Protein AF-A0A7S4IPU1-F1 (afdb_monomer_lite)

Structure 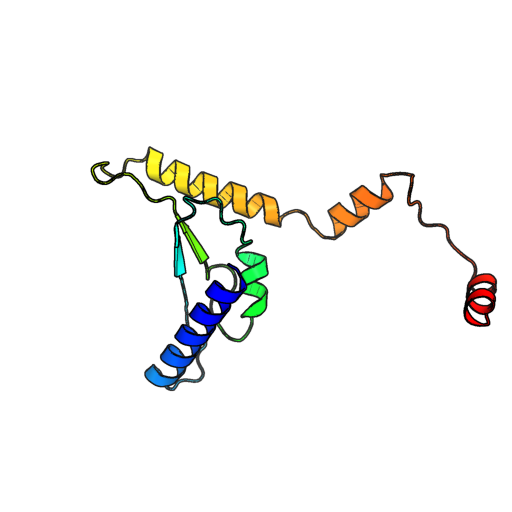(mmCIF, N/CA/C/O backbone):
data_AF-A0A7S4IPU1-F1
#
_entry.id   AF-A0A7S4IPU1-F1
#
loop_
_atom_site.group_PDB
_atom_site.id
_atom_site.type_symbol
_atom_site.label_atom_id
_atom_site.label_alt_id
_atom_site.label_comp_id
_atom_site.label_asym_id
_atom_site.label_entity_id
_atom_site.label_seq_id
_atom_site.pdbx_PDB_ins_code
_atom_site.Cartn_x
_atom_site.Cartn_y
_atom_site.Cartn_z
_atom_site.occupancy
_atom_site.B_iso_or_equiv
_atom_site.auth_seq_id
_atom_site.auth_comp_id
_atom_site.auth_asym_id
_atom_site.auth_atom_id
_atom_site.pdbx_PDB_model_num
ATOM 1 N N . VAL A 1 1 ? 13.504 3.458 1.045 1.00 78.19 1 VAL A N 1
ATOM 2 C CA . VAL A 1 1 ? 12.209 3.996 0.550 1.00 78.19 1 VAL A CA 1
ATOM 3 C C . VAL A 1 1 ? 11.032 3.265 1.173 1.00 78.19 1 VAL A C 1
ATOM 5 O O . VAL A 1 1 ? 10.200 3.925 1.770 1.00 78.19 1 VAL A O 1
ATOM 8 N N . THR A 1 2 ? 10.978 1.932 1.102 1.00 83.50 2 THR A N 1
ATOM 9 C CA . THR A 1 2 ? 9.921 1.124 1.742 1.00 83.50 2 THR A CA 1
ATOM 10 C C . THR A 1 2 ? 9.782 1.386 3.242 1.00 83.50 2 THR A C 1
ATOM 12 O O . THR A 1 2 ? 8.672 1.612 3.696 1.00 83.50 2 THR A O 1
ATOM 15 N N . GLN A 1 3 ? 10.895 1.433 3.984 1.00 88.88 3 GLN A N 1
ATOM 16 C CA . GLN A 1 3 ? 10.883 1.736 5.421 1.00 88.88 3 GLN A CA 1
ATOM 17 C C . GLN A 1 3 ? 10.306 3.127 5.712 1.00 88.88 3 GLN A C 1
ATOM 19 O O . GLN A 1 3 ? 9.365 3.241 6.477 1.00 88.88 3 GLN A O 1
ATOM 24 N N . PHE A 1 4 ? 10.769 4.157 4.999 1.00 90.75 4 PHE A N 1
ATOM 25 C CA . PHE A 1 4 ? 10.231 5.514 5.134 1.00 90.75 4 PHE A CA 1
ATOM 26 C C . PHE A 1 4 ? 8.722 5.585 4.858 1.00 90.75 4 PHE A C 1
ATOM 28 O O . PHE A 1 4 ? 7.985 6.208 5.611 1.00 90.75 4 PHE A O 1
ATOM 35 N N . LEU A 1 5 ? 8.244 4.930 3.793 1.00 90.00 5 LEU A N 1
ATOM 36 C CA . LEU A 1 5 ? 6.808 4.867 3.508 1.00 90.00 5 LEU A CA 1
ATOM 37 C C . LEU A 1 5 ? 6.047 4.109 4.603 1.00 90.00 5 LEU A C 1
ATOM 39 O O . LEU A 1 5 ? 4.923 4.486 4.910 1.00 90.00 5 LEU A O 1
ATOM 43 N N . SER A 1 6 ? 6.651 3.076 5.195 1.00 92.44 6 SER A N 1
ATOM 44 C CA . SER A 1 6 ? 6.061 2.350 6.321 1.00 92.44 6 SER A CA 1
ATOM 45 C C . SER A 1 6 ? 5.899 3.248 7.537 1.00 92.44 6 SER A C 1
ATOM 47 O O . SER A 1 6 ? 4.799 3.342 8.066 1.00 92.44 6 SER A O 1
ATOM 49 N N . ASP A 1 7 ? 6.958 3.965 7.915 1.00 95.12 7 ASP A N 1
ATOM 50 C CA . ASP A 1 7 ? 6.953 4.864 9.070 1.00 95.12 7 ASP A CA 1
ATOM 51 C C . ASP A 1 7 ? 5.894 5.970 8.906 1.00 95.12 7 ASP A C 1
ATOM 53 O O . ASP A 1 7 ? 5.184 6.311 9.851 1.00 95.12 7 ASP A O 1
ATOM 57 N N . VAL A 1 8 ? 5.733 6.496 7.683 1.00 94.50 8 VAL A N 1
ATOM 58 C CA . VAL A 1 8 ? 4.682 7.475 7.356 1.00 94.50 8 VAL A CA 1
ATOM 59 C C . VAL A 1 8 ? 3.284 6.865 7.486 1.00 94.50 8 VAL A C 1
ATOM 61 O O . VAL A 1 8 ? 2.401 7.497 8.062 1.00 94.50 8 VAL A O 1
ATOM 64 N N . VAL A 1 9 ? 3.063 5.653 6.965 1.00 94.12 9 VAL A N 1
ATOM 65 C CA . VAL A 1 9 ? 1.765 4.967 7.076 1.00 94.12 9 VAL A CA 1
ATOM 66 C C . VAL A 1 9 ? 1.428 4.678 8.535 1.00 94.12 9 VAL A C 1
ATOM 68 O O . VAL A 1 9 ? 0.313 4.974 8.955 1.00 94.12 9 VAL A O 1
ATOM 71 N N . ASP A 1 10 ? 2.371 4.1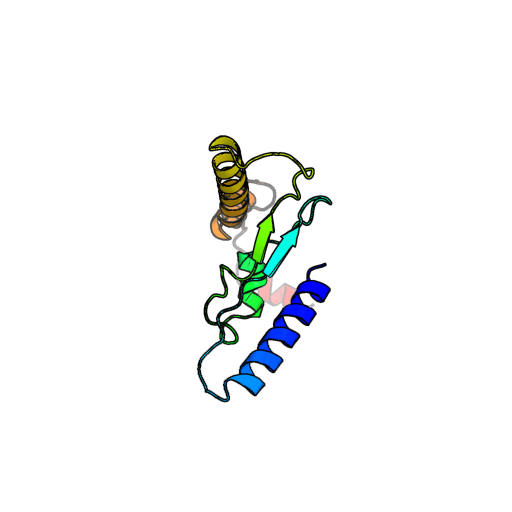50 9.316 1.00 94.50 10 ASP A N 1
ATOM 72 C CA . ASP A 1 10 ? 2.159 3.871 10.738 1.00 94.50 10 ASP A CA 1
ATOM 73 C C . ASP A 1 10 ? 1.850 5.166 11.513 1.00 94.50 10 ASP A C 1
ATOM 75 O O . ASP A 1 10 ? 0.914 5.187 12.310 1.00 94.50 10 ASP A O 1
ATOM 79 N N . GLY A 1 11 ? 2.532 6.277 11.212 1.00 94.88 11 GLY A N 1
ATOM 80 C CA . GLY A 1 11 ? 2.210 7.587 11.790 1.00 94.88 11 GLY A CA 1
ATOM 81 C C . GLY A 1 11 ? 0.775 8.046 11.496 1.00 94.88 11 GLY A C 1
ATOM 82 O O . GLY A 1 11 ? 0.059 8.457 12.409 1.00 94.88 11 GLY A O 1
ATOM 83 N N . ILE A 1 12 ? 0.324 7.911 10.243 1.00 93.94 12 ILE A N 1
ATOM 84 C CA . ILE A 1 12 ? -1.049 8.265 9.838 1.00 93.94 12 ILE A CA 1
ATOM 85 C C . ILE A 1 12 ? -2.078 7.346 10.510 1.00 93.94 12 ILE A C 1
ATOM 87 O O . ILE A 1 12 ? -3.151 7.803 10.902 1.00 93.94 12 ILE A O 1
ATOM 91 N N . ILE A 1 13 ? -1.773 6.053 10.661 1.00 93.06 13 ILE A N 1
ATOM 92 C CA . ILE A 1 13 ? -2.649 5.099 11.353 1.00 93.06 13 ILE A CA 1
ATOM 93 C C . ILE A 1 13 ? -2.855 5.526 12.810 1.00 93.06 13 ILE A C 1
ATOM 95 O O . ILE A 1 13 ? -3.990 5.528 13.287 1.00 93.06 13 ILE A O 1
ATOM 99 N N . GLU A 1 14 ? -1.789 5.898 13.516 1.00 93.31 14 GLU A N 1
ATOM 100 C CA . GLU A 1 14 ? -1.877 6.319 14.919 1.00 93.31 14 GLU A CA 1
ATOM 101 C C . GLU A 1 14 ? -2.628 7.650 15.082 1.00 93.31 14 GLU A C 1
ATOM 103 O O . GLU A 1 14 ? -3.463 7.791 15.983 1.00 93.31 14 GLU A O 1
ATOM 108 N N . GLU A 1 15 ? -2.420 8.602 14.170 1.00 92.81 15 GLU A N 1
ATOM 109 C CA . GLU A 1 15 ? -3.183 9.855 14.134 1.00 92.81 15 GLU A CA 1
ATOM 110 C C . GLU A 1 15 ? -4.678 9.595 13.882 1.00 92.81 15 GLU A C 1
ATOM 112 O O . GLU A 1 15 ? -5.544 10.156 14.564 1.00 92.81 15 GLU A O 1
ATOM 117 N N . ALA A 1 16 ? -4.999 8.690 12.953 1.00 91.50 16 ALA A N 1
ATOM 118 C CA . ALA A 1 16 ? -6.375 8.329 12.634 1.00 91.50 16 ALA A CA 1
ATOM 119 C C . ALA A 1 16 ? -7.074 7.635 13.814 1.00 91.50 16 ALA A C 1
ATOM 121 O O . ALA A 1 16 ? -8.207 7.988 14.148 1.00 91.50 16 ALA A O 1
ATOM 122 N N . LYS A 1 17 ? -6.392 6.705 14.495 1.00 89.56 17 LYS A N 1
ATOM 123 C CA . LYS A 1 17 ? -6.914 6.051 15.707 1.00 89.56 17 LYS A CA 1
ATOM 124 C C . LYS A 1 17 ? -7.207 7.059 16.813 1.00 89.56 17 LYS A C 1
ATOM 126 O O . LYS A 1 17 ? -8.270 7.003 17.426 1.00 89.56 17 LYS A O 1
ATOM 131 N N . THR A 1 18 ? -6.288 7.998 17.033 1.00 90.62 18 THR A N 1
ATOM 132 C CA . THR A 1 18 ? -6.430 9.040 18.059 1.00 90.62 18 THR A CA 1
ATOM 133 C C . THR A 1 18 ? -7.612 9.962 17.758 1.00 90.62 18 THR A C 1
ATOM 135 O O . THR A 1 18 ? -8.383 10.297 18.653 1.00 90.62 18 THR A O 1
ATOM 138 N N . THR A 1 19 ? -7.779 10.348 16.492 1.00 90.69 19 THR A N 1
ATOM 139 C CA . THR A 1 19 ? -8.817 11.298 16.068 1.00 90.69 19 THR A CA 1
ATOM 140 C C . THR A 1 19 ? -10.218 10.696 16.109 1.00 90.69 19 THR A C 1
ATOM 142 O O . THR A 1 19 ? -11.152 11.332 16.594 1.00 90.69 19 THR A O 1
ATOM 145 N N . PHE A 1 20 ? -10.381 9.480 15.583 1.00 83.44 20 PHE A N 1
ATOM 146 C CA . PHE A 1 20 ? -11.701 8.879 15.392 1.00 83.44 20 PHE A CA 1
ATOM 147 C C . PHE A 1 20 ? -12.151 7.998 16.563 1.00 83.44 20 PHE A C 1
ATOM 149 O O . PHE A 1 20 ? -13.334 7.674 16.617 1.00 83.44 20 PHE A O 1
ATOM 156 N N . ASN A 1 21 ? -11.247 7.650 17.496 1.00 79.06 21 ASN A N 1
ATOM 157 C CA . ASN A 1 21 ? -11.500 6.870 18.720 1.00 79.06 21 ASN A CA 1
ATOM 158 C C . ASN A 1 21 ? -12.549 5.755 18.527 1.00 79.06 21 ASN A C 1
ATOM 160 O O . ASN A 1 21 ? -13.504 5.616 19.292 1.00 79.06 21 ASN A O 1
ATOM 164 N N . SER A 1 22 ? -12.404 5.020 17.425 1.00 78.12 22 SER A N 1
ATOM 165 C CA . SER A 1 22 ? -13.332 3.989 16.974 1.00 78.12 22 SER A CA 1
ATOM 166 C C . SER A 1 22 ? -12.544 2.753 16.578 1.00 78.12 22 SER A C 1
ATOM 168 O O . SER A 1 22 ? -11.472 2.885 15.990 1.00 78.12 22 SER A O 1
ATOM 170 N N . ASP A 1 23 ? -13.118 1.572 16.791 1.00 83.00 23 ASP A N 1
ATOM 171 C CA . ASP A 1 23 ? -12.510 0.290 16.406 1.00 83.00 23 ASP A CA 1
ATOM 172 C C . ASP A 1 23 ? -12.508 0.039 14.882 1.00 83.00 23 ASP A C 1
ATOM 174 O O . ASP A 1 23 ? -12.103 -1.026 14.413 1.00 83.00 23 ASP A O 1
ATOM 178 N N . ALA A 1 24 ? -12.980 1.001 14.082 1.00 89.62 24 ALA A N 1
ATOM 179 C CA . ALA A 1 24 ? -12.979 0.902 12.631 1.00 89.62 24 ALA A CA 1
ATOM 180 C C . ALA A 1 24 ? -11.564 1.075 12.056 1.00 89.62 24 ALA A C 1
ATOM 182 O O . ALA A 1 24 ? -10.797 1.944 12.470 1.00 89.62 24 ALA A O 1
ATOM 183 N N . LEU A 1 25 ? -11.236 0.268 11.043 1.00 92.00 25 LEU A N 1
ATOM 184 C CA . LEU A 1 25 ? -9.962 0.375 10.337 1.00 92.00 25 LEU A CA 1
ATOM 185 C C . LEU A 1 25 ? -9.940 1.644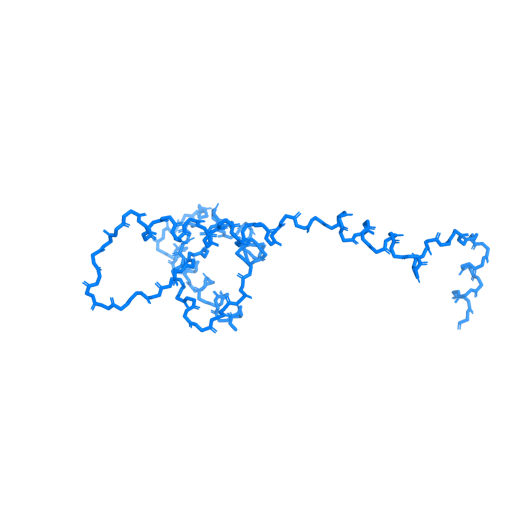 9.462 1.00 92.00 25 LEU A C 1
ATOM 187 O O . LEU A 1 25 ? -10.880 1.858 8.690 1.00 92.00 25 LEU A O 1
ATOM 191 N N . PRO A 1 26 ? -8.878 2.468 9.523 1.00 93.56 26 PRO A N 1
ATOM 192 C CA . PRO A 1 26 ? -8.778 3.683 8.724 1.00 93.56 26 PRO A CA 1
ATOM 193 C C . PRO A 1 26 ? -8.615 3.374 7.232 1.00 93.56 26 PRO A C 1
ATOM 195 O O . PRO A 1 26 ? -7.995 2.381 6.848 1.00 93.56 26 PRO A O 1
ATOM 198 N N . LEU A 1 27 ? -9.141 4.260 6.384 1.00 93.31 27 LEU A N 1
ATOM 199 C CA . LEU A 1 27 ? -8.922 4.256 4.938 1.00 93.31 27 LEU A CA 1
ATOM 200 C C . LEU A 1 27 ? -7.770 5.213 4.608 1.00 93.31 27 LEU A C 1
ATOM 202 O O . LEU A 1 27 ? -7.870 6.406 4.887 1.00 93.31 27 LEU A O 1
ATOM 206 N N . ILE A 1 28 ? -6.681 4.712 4.023 1.00 92.81 28 ILE A N 1
ATOM 207 C CA . ILE A 1 28 ? -5.448 5.490 3.822 1.00 92.81 28 ILE A CA 1
ATOM 208 C C . ILE A 1 28 ? -5.029 5.433 2.358 1.00 92.81 28 ILE A C 1
ATOM 210 O O . ILE A 1 28 ? -4.969 4.359 1.767 1.00 92.81 28 ILE A O 1
ATOM 214 N N . ARG A 1 29 ? -4.693 6.586 1.772 1.00 92.81 29 ARG A N 1
ATOM 215 C CA . ARG A 1 29 ? -4.131 6.672 0.419 1.00 92.81 29 ARG A CA 1
ATOM 216 C C . ARG A 1 29 ? -3.042 7.738 0.365 1.00 92.81 29 ARG A C 1
ATOM 218 O O . ARG A 1 29 ? -3.297 8.907 0.634 1.00 92.81 29 ARG A O 1
ATOM 225 N N . ILE A 1 30 ? -1.831 7.330 0.009 1.00 91.25 30 ILE A N 1
ATOM 226 C CA . ILE A 1 30 ? -0.634 8.167 -0.059 1.00 91.25 30 ILE A CA 1
ATOM 227 C C . ILE A 1 30 ? -0.267 8.379 -1.515 1.00 91.25 30 ILE A C 1
ATOM 229 O O . ILE A 1 30 ? -0.125 7.429 -2.281 1.00 91.25 30 ILE A O 1
ATOM 233 N N . ARG A 1 31 ? -0.060 9.638 -1.888 1.00 90.12 31 ARG A N 1
ATOM 234 C CA . ARG A 1 31 ? 0.369 10.011 -3.231 1.00 90.12 31 ARG A CA 1
ATOM 235 C C . ARG A 1 31 ? 1.893 10.083 -3.303 1.00 90.12 31 ARG A C 1
ATOM 237 O O . ARG A 1 31 ? 2.503 10.833 -2.547 1.00 90.12 31 ARG A O 1
ATOM 244 N N . VAL A 1 32 ? 2.497 9.316 -4.206 1.00 87.50 32 VAL A N 1
ATOM 245 C CA . VAL A 1 32 ? 3.952 9.178 -4.346 1.00 87.50 32 VAL A CA 1
ATOM 246 C C . VAL A 1 32 ? 4.384 9.606 -5.746 1.00 87.50 32 VAL A C 1
ATOM 248 O O . VAL A 1 32 ? 3.925 9.048 -6.741 1.00 87.50 32 VAL A O 1
ATOM 251 N N . ASP A 1 33 ? 5.302 10.569 -5.820 1.00 86.38 33 ASP A N 1
ATOM 252 C CA . ASP A 1 33 ? 5.897 11.011 -7.083 1.00 86.38 33 ASP A CA 1
ATOM 253 C C . ASP A 1 33 ? 7.014 10.044 -7.529 1.00 86.38 33 ASP A C 1
ATOM 255 O O . ASP A 1 33 ? 8.031 9.894 -6.851 1.00 86.38 33 ASP A O 1
ATOM 259 N N . VAL A 1 34 ? 6.859 9.402 -8.693 1.00 80.31 34 VAL A N 1
ATOM 260 C CA . VAL A 1 34 ? 7.773 8.349 -9.204 1.00 80.31 34 VAL A CA 1
ATOM 261 C C . VAL A 1 34 ? 8.910 8.897 -10.074 1.00 80.31 34 VAL A C 1
ATOM 263 O O . VAL A 1 34 ? 9.643 8.148 -10.716 1.00 80.31 34 VAL A O 1
ATOM 266 N N . THR A 1 35 ? 9.125 10.211 -10.089 1.00 73.94 35 THR A N 1
ATOM 267 C CA . THR A 1 35 ? 10.067 10.885 -11.002 1.00 73.94 35 THR A CA 1
ATOM 268 C C . THR A 1 35 ? 11.522 10.385 -10.893 1.00 73.94 35 THR A C 1
ATOM 270 O O . THR A 1 35 ? 12.304 10.615 -11.808 1.00 73.94 35 THR A O 1
ATOM 273 N N . GLY A 1 36 ? 11.884 9.670 -9.817 1.00 67.94 36 GLY A N 1
ATOM 274 C CA . GLY A 1 36 ? 13.202 9.059 -9.588 1.00 67.94 36 GLY A CA 1
ATOM 275 C C . GLY A 1 36 ? 13.268 7.525 -9.686 1.00 67.94 36 GLY A C 1
ATOM 276 O O . GLY A 1 36 ? 14.243 6.943 -9.220 1.00 67.94 36 GLY A O 1
ATOM 277 N N . GLY A 1 37 ? 12.251 6.850 -10.238 1.00 66.88 37 GLY A N 1
ATOM 278 C CA . GLY A 1 37 ? 12.283 5.393 -10.436 1.00 66.88 37 GLY A CA 1
ATOM 279 C C . GLY A 1 37 ? 12.072 4.573 -9.158 1.00 66.88 37 GLY A C 1
ATOM 280 O O . GLY A 1 37 ? 12.701 3.532 -8.974 1.00 66.88 37 GLY A O 1
ATOM 281 N N . VAL A 1 38 ? 11.192 5.034 -8.266 1.00 69.75 38 VAL A N 1
ATOM 282 C CA . VAL A 1 38 ? 10.782 4.275 -7.076 1.00 69.75 38 VAL A CA 1
ATOM 283 C C . VAL A 1 38 ? 10.133 2.956 -7.510 1.00 69.75 38 VAL A C 1
ATOM 285 O O . VAL A 1 38 ? 9.093 2.959 -8.157 1.00 69.75 38 VAL A O 1
ATOM 288 N N . ARG A 1 39 ? 10.739 1.822 -7.138 1.00 71.44 39 ARG A N 1
ATOM 289 C CA . ARG A 1 39 ? 10.224 0.471 -7.419 1.00 71.44 39 ARG A CA 1
ATOM 290 C C . ARG A 1 39 ? 9.672 -0.152 -6.142 1.00 71.44 39 ARG A C 1
ATOM 292 O O . ARG A 1 39 ? 10.336 -0.967 -5.508 1.00 71.44 39 ARG A O 1
ATOM 299 N N . VAL A 1 40 ? 8.488 0.282 -5.723 1.00 79.88 40 VAL A N 1
ATOM 300 C CA . VAL A 1 40 ? 7.763 -0.350 -4.612 1.00 79.88 40 VAL A CA 1
ATOM 301 C C . VAL A 1 40 ? 6.514 -0.991 -5.173 1.00 79.88 40 VAL A C 1
ATOM 303 O O . VAL A 1 40 ? 5.730 -0.331 -5.844 1.00 79.88 40 VAL A O 1
ATOM 306 N N . HIS A 1 41 ? 6.338 -2.275 -4.885 1.00 82.12 41 HIS A N 1
ATOM 307 C CA . HIS A 1 41 ? 5.158 -3.001 -5.307 1.00 82.12 41 HIS A CA 1
ATOM 308 C C . HIS A 1 41 ? 3.976 -2.654 -4.379 1.00 82.12 41 HIS A C 1
ATOM 310 O O . HIS A 1 41 ? 4.061 -2.980 -3.191 1.00 82.12 41 HIS A O 1
ATOM 316 N N . PRO A 1 42 ? 2.877 -2.039 -4.868 1.00 84.88 42 PRO A N 1
ATOM 317 C CA . PRO A 1 42 ? 1.781 -1.587 -4.008 1.00 84.88 42 PRO A CA 1
ATOM 318 C C . PRO A 1 42 ? 1.115 -2.729 -3.232 1.00 84.88 42 PRO A C 1
ATOM 320 O O . PRO A 1 42 ? 0.977 -2.620 -2.017 1.00 84.88 42 PRO A O 1
ATOM 323 N N . ALA A 1 43 ? 0.807 -3.863 -3.874 1.00 83.19 43 ALA A N 1
ATOM 324 C CA . ALA A 1 43 ? 0.218 -5.007 -3.171 1.00 83.19 43 ALA A CA 1
ATOM 325 C C . ALA A 1 43 ? 1.140 -5.613 -2.098 1.00 83.19 43 ALA A C 1
ATOM 327 O O . ALA A 1 43 ? 0.706 -5.811 -0.962 1.00 83.19 43 ALA A O 1
ATOM 328 N N . ARG A 1 44 ? 2.426 -5.854 -2.408 1.00 86.56 44 ARG A N 1
ATOM 329 C CA . ARG A 1 44 ? 3.386 -6.371 -1.410 1.00 86.56 44 ARG A CA 1
ATOM 330 C C . ARG A 1 44 ? 3.582 -5.411 -0.244 1.00 86.56 44 ARG A C 1
ATOM 332 O O . ARG A 1 44 ? 3.730 -5.857 0.887 1.00 86.56 44 ARG A O 1
ATOM 339 N N . PHE A 1 45 ? 3.584 -4.107 -0.512 1.00 90.69 45 PHE A N 1
ATOM 340 C CA . PHE A 1 45 ? 3.636 -3.097 0.538 1.00 90.69 45 PHE A CA 1
ATOM 341 C C . PHE A 1 45 ? 2.368 -3.138 1.402 1.00 90.69 45 PHE A C 1
ATOM 343 O O . PHE A 1 45 ? 2.455 -3.164 2.625 1.00 90.69 45 PHE A O 1
ATOM 350 N N . GLY A 1 46 ? 1.202 -3.249 0.768 1.00 90.12 46 GLY A N 1
ATOM 351 C CA . GLY A 1 46 ? -0.095 -3.404 1.419 1.00 90.12 46 GLY A CA 1
ATOM 352 C C . GLY A 1 46 ? -0.206 -4.600 2.360 1.00 90.12 46 GLY A C 1
ATOM 353 O O . GLY A 1 46 ? -0.869 -4.511 3.394 1.00 90.12 46 GLY A O 1
ATOM 354 N N . GLN A 1 47 ? 0.482 -5.701 2.042 1.00 90.44 47 GLN A N 1
ATOM 355 C CA . GLN A 1 47 ? 0.509 -6.916 2.861 1.00 90.44 47 GLN A CA 1
ATOM 356 C C . GLN A 1 47 ? 0.970 -6.642 4.305 1.00 90.44 47 GLN A C 1
ATOM 358 O O . GLN A 1 47 ? 0.495 -7.292 5.234 1.00 90.44 47 GLN A O 1
ATOM 363 N N . LEU A 1 48 ? 1.854 -5.657 4.504 1.00 91.81 48 LEU A N 1
ATOM 364 C CA . LEU A 1 48 ? 2.380 -5.276 5.821 1.00 91.81 48 LEU A CA 1
ATOM 365 C C . LEU A 1 48 ? 1.322 -4.621 6.727 1.00 91.81 48 LEU A C 1
ATOM 367 O O . LEU A 1 48 ? 1.491 -4.579 7.945 1.00 91.81 48 LEU A O 1
ATOM 371 N N . PHE A 1 49 ? 0.227 -4.129 6.142 1.00 93.69 49 PHE A N 1
ATOM 372 C CA . PHE A 1 49 ? -0.813 -3.354 6.824 1.00 93.69 49 PHE A CA 1
ATOM 373 C C . PHE A 1 49 ? -2.178 -4.052 6.834 1.00 93.69 49 PHE A C 1
ATOM 375 O O . PHE A 1 49 ? -3.197 -3.441 7.170 1.00 93.69 49 PHE A O 1
ATOM 382 N N . VAL A 1 50 ? -2.220 -5.342 6.491 1.00 93.19 50 VAL A N 1
ATOM 383 C CA . VAL A 1 50 ? -3.441 -6.152 6.578 1.00 93.19 50 VAL A CA 1
ATOM 384 C C . VAL A 1 50 ? -3.908 -6.211 8.033 1.00 93.19 50 VAL A C 1
ATOM 386 O O . VAL A 1 50 ? -3.131 -6.511 8.936 1.00 93.19 50 VAL A O 1
ATOM 389 N N . GLY A 1 51 ? -5.180 -5.885 8.266 1.00 91.44 51 GLY A N 1
ATOM 390 C CA . GLY A 1 51 ? -5.760 -5.810 9.611 1.00 91.44 51 GLY A CA 1
ATOM 391 C C . GLY A 1 51 ? -5.442 -4.521 10.377 1.00 91.44 51 GLY A C 1
ATOM 392 O O . GLY A 1 51 ? -5.972 -4.336 11.466 1.00 91.44 51 GLY A O 1
ATOM 393 N N . LYS A 1 52 ? -4.627 -3.615 9.816 1.00 93.12 52 LYS A N 1
ATOM 394 C CA . LYS A 1 52 ? -4.408 -2.258 10.349 1.00 93.12 52 LYS A CA 1
ATOM 395 C C . LYS A 1 52 ? -5.148 -1.178 9.558 1.00 93.12 52 LYS A C 1
ATOM 397 O O . LYS A 1 52 ? -5.456 -0.132 10.114 1.00 93.12 52 LYS A O 1
ATOM 402 N N . VAL A 1 53 ? -5.402 -1.417 8.272 1.00 93.81 53 VAL A N 1
ATOM 403 C CA . VAL A 1 53 ? -5.986 -0.456 7.322 1.00 93.81 53 VAL A CA 1
ATOM 404 C C . VAL A 1 53 ? -7.119 -1.138 6.553 1.00 93.81 53 VAL A C 1
ATOM 406 O O . VAL A 1 53 ? -7.056 -2.340 6.288 1.00 93.81 53 VAL A O 1
ATOM 409 N N . ALA A 1 54 ? -8.152 -0.383 6.180 1.00 94.62 54 ALA A N 1
ATOM 410 C CA . ALA A 1 54 ? -9.310 -0.893 5.446 1.00 94.62 54 ALA A CA 1
ATOM 411 C C . ALA A 1 54 ? -9.005 -1.234 3.972 1.00 94.62 54 ALA A C 1
ATOM 413 O O . ALA A 1 54 ? -9.617 -2.138 3.409 1.00 94.62 54 ALA A O 1
ATOM 414 N N . ASN A 1 55 ? -8.051 -0.542 3.338 1.00 93.75 55 ASN A N 1
ATOM 415 C CA . ASN A 1 55 ? -7.707 -0.684 1.918 1.00 93.75 55 ASN A CA 1
ATOM 416 C C . ASN A 1 55 ? -6.235 -1.089 1.687 1.00 93.75 55 ASN A C 1
ATOM 418 O O . ASN A 1 55 ? -5.483 -0.338 1.065 1.00 93.75 55 ASN A O 1
ATOM 422 N N . PRO A 1 56 ? -5.793 -2.287 2.114 1.00 91.69 56 PRO A N 1
ATOM 423 C CA . PRO A 1 56 ? -4.383 -2.677 2.041 1.00 91.69 56 PRO A CA 1
ATOM 424 C C . PRO A 1 56 ? -3.802 -2.627 0.617 1.00 91.69 56 PRO A C 1
ATOM 426 O O . PRO A 1 56 ? -2.661 -2.222 0.439 1.00 91.69 56 PRO A O 1
ATOM 429 N N . LYS A 1 57 ? -4.581 -2.969 -0.418 1.00 87.88 57 LYS A N 1
ATOM 430 C CA . LYS A 1 57 ? -4.104 -2.993 -1.816 1.00 87.88 57 LYS A CA 1
ATOM 431 C C . LYS A 1 57 ? -3.950 -1.610 -2.460 1.00 87.88 57 LYS A C 1
ATOM 433 O O . LYS A 1 57 ? -3.241 -1.490 -3.451 1.00 87.88 57 LYS A O 1
ATOM 438 N N . GLU A 1 58 ? -4.591 -0.582 -1.909 1.00 88.88 58 GLU A N 1
ATOM 439 C CA . GLU A 1 58 ? -4.698 0.747 -2.531 1.00 88.88 58 GLU A CA 1
ATOM 440 C C . GLU A 1 58 ? -4.061 1.861 -1.685 1.00 88.88 58 GLU A C 1
ATOM 442 O O . GLU A 1 58 ? -4.392 3.038 -1.839 1.00 88.88 58 GLU A O 1
ATOM 447 N N . ILE A 1 59 ? -3.142 1.505 -0.781 1.00 92.50 59 ILE A N 1
ATOM 448 C CA . ILE A 1 59 ? -2.470 2.480 0.092 1.00 92.50 59 ILE A CA 1
ATOM 449 C C . ILE A 1 59 ? -1.612 3.455 -0.720 1.00 92.50 59 ILE A C 1
ATOM 451 O O . ILE A 1 59 ? -1.516 4.624 -0.360 1.00 92.50 59 ILE A O 1
ATOM 455 N N . LEU A 1 60 ? -0.982 3.010 -1.810 1.00 90.06 60 LEU A N 1
ATOM 456 C CA . LEU A 1 60 ? -0.062 3.832 -2.599 1.00 90.06 60 LEU A CA 1
ATOM 457 C C . LEU A 1 60 ? -0.685 4.229 -3.940 1.00 90.06 60 LEU A C 1
ATOM 459 O O . LEU A 1 60 ? -1.092 3.377 -4.724 1.00 90.06 60 LEU A O 1
ATOM 463 N N . LEU A 1 61 ? -0.699 5.532 -4.219 1.00 88.19 61 LEU A N 1
ATOM 464 C CA . LEU A 1 61 ? -1.023 6.118 -5.514 1.00 88.19 61 LEU A CA 1
ATOM 465 C C . LEU A 1 61 ? 0.245 6.698 -6.129 1.00 88.19 61 LEU A C 1
ATOM 467 O O . LEU A 1 61 ? 0.727 7.755 -5.721 1.00 88.19 61 LEU A O 1
ATOM 471 N N . PHE A 1 62 ? 0.767 6.010 -7.130 1.00 85.38 62 PHE A N 1
ATOM 472 C CA . PHE A 1 62 ? 1.928 6.456 -7.880 1.00 85.38 62 PHE A CA 1
ATOM 473 C C . PHE A 1 62 ? 1.515 7.462 -8.954 1.00 85.38 62 PHE A C 1
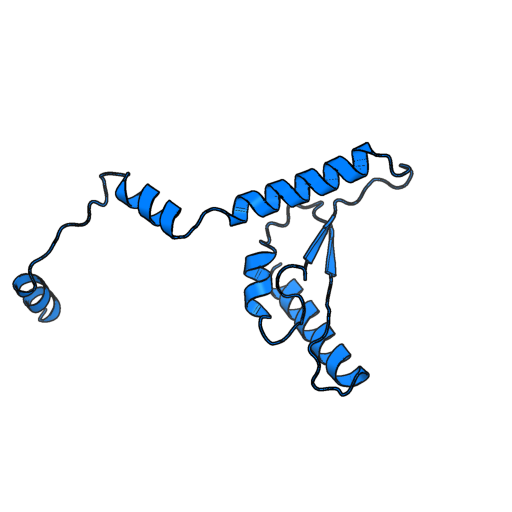ATOM 475 O O . PHE A 1 62 ? 0.601 7.204 -9.727 1.00 85.38 62 PHE A O 1
ATOM 482 N N . GLN A 1 63 ? 2.189 8.608 -9.007 1.00 83.06 63 GLN A N 1
ATOM 483 C CA . GLN A 1 63 ? 2.004 9.608 -10.059 1.00 83.06 63 GLN A CA 1
ATOM 484 C C . GLN A 1 63 ? 3.360 10.110 -10.557 1.00 83.06 63 GLN A C 1
ATOM 486 O O . GLN A 1 63 ? 4.355 10.100 -9.831 1.00 83.06 63 GLN A O 1
ATOM 491 N N . LYS A 1 64 ? 3.420 10.596 -11.795 1.00 80.25 64 LYS A N 1
ATOM 492 C CA . LYS A 1 64 ? 4.595 11.304 -12.307 1.00 80.25 64 LYS A CA 1
ATOM 493 C C . LYS A 1 64 ? 4.318 12.799 -12.259 1.00 80.25 64 LYS A C 1
ATOM 495 O O . LYS A 1 64 ? 3.312 13.273 -12.782 1.00 80.25 64 LYS A O 1
ATOM 500 N N . LYS A 1 65 ? 5.214 13.562 -11.633 1.00 73.06 65 LYS A N 1
ATOM 501 C CA . LYS A 1 65 ? 5.049 15.014 -11.548 1.00 73.06 65 LYS A CA 1
ATOM 502 C C . LYS A 1 65 ? 5.181 15.626 -12.946 1.00 73.06 65 LYS A C 1
ATOM 504 O O . LYS A 1 65 ? 6.242 15.537 -13.564 1.00 73.06 65 LYS A O 1
ATOM 509 N N . ARG A 1 66 ? 4.102 16.235 -13.441 1.00 69.44 66 ARG A N 1
ATOM 510 C CA . ARG A 1 66 ? 4.081 16.954 -14.723 1.00 69.44 66 ARG A CA 1
ATOM 511 C C . ARG A 1 66 ? 4.726 18.344 -14.579 1.00 69.44 66 ARG A C 1
ATOM 513 O O . ARG A 1 66 ? 4.608 18.954 -13.511 1.00 69.44 66 ARG A O 1
ATOM 520 N N . PRO A 1 67 ? 5.388 18.871 -15.626 1.00 66.69 67 PRO A N 1
ATOM 521 C CA . PRO A 1 67 ? 5.847 20.256 -15.635 1.00 66.69 67 PRO A CA 1
ATOM 522 C C . PRO A 1 67 ? 4.645 21.206 -15.531 1.00 66.69 67 PRO A C 1
ATOM 524 O O . PRO A 1 67 ? 3.617 21.028 -16.187 1.00 66.69 67 PRO A O 1
ATOM 527 N N . THR A 1 68 ? 4.757 22.204 -14.657 1.00 58.69 68 THR A N 1
ATOM 528 C CA . THR A 1 68 ? 3.685 23.155 -14.344 1.00 58.69 68 THR A CA 1
ATOM 529 C C . THR A 1 68 ? 3.311 23.972 -15.583 1.00 58.69 68 THR A C 1
ATOM 531 O O . THR A 1 68 ? 4.144 24.720 -16.087 1.00 58.69 68 THR A O 1
ATOM 534 N N . GLY A 1 69 ? 2.072 23.833 -16.067 1.00 63.09 69 GLY A N 1
ATOM 535 C CA . GLY A 1 69 ? 1.553 24.553 -17.242 1.00 63.09 69 GLY A CA 1
ATOM 536 C C . GLY A 1 69 ? 0.775 23.682 -18.233 1.00 63.09 69 GLY A C 1
ATOM 537 O O . GLY A 1 69 ? 0.020 24.219 -19.039 1.00 63.09 69 GLY A O 1
ATOM 538 N N . SER A 1 70 ? 0.898 22.352 -18.151 1.00 60.31 70 SER A N 1
ATOM 539 C CA . SER A 1 70 ? 0.098 21.441 -18.978 1.00 60.31 70 SER A CA 1
ATOM 540 C C . SER A 1 70 ? -1.318 21.284 -18.412 1.00 60.31 70 SER A C 1
ATOM 542 O O . SER A 1 70 ? -1.497 20.946 -17.238 1.00 60.31 70 SER A O 1
ATOM 544 N N . ARG A 1 71 ? -2.336 21.553 -19.234 1.00 67.31 71 ARG A N 1
ATOM 545 C CA . ARG A 1 71 ? -3.744 21.271 -18.922 1.00 67.31 71 ARG A CA 1
ATOM 546 C C . ARG A 1 71 ? -3.961 19.764 -19.065 1.00 67.31 71 ARG A C 1
ATOM 548 O O . ARG A 1 71 ? -3.514 19.220 -20.064 1.00 67.31 71 ARG A O 1
ATOM 555 N N . ARG A 1 72 ? -4.644 19.117 -18.107 1.00 65.38 72 ARG A N 1
ATOM 556 C CA . ARG A 1 72 ? -4.976 17.682 -18.202 1.00 65.38 72 ARG A CA 1
ATOM 557 C C . ARG A 1 72 ? -5.683 17.408 -19.528 1.00 65.38 72 ARG A C 1
ATOM 559 O O . ARG A 1 72 ? -6.704 18.036 -19.815 1.00 65.38 72 ARG A O 1
ATOM 566 N N . THR A 1 73 ? -5.109 16.518 -20.320 1.00 72.75 73 THR A N 1
ATOM 567 C CA . THR A 1 73 ? -5.684 16.015 -21.570 1.00 72.75 73 THR A CA 1
ATOM 568 C C . THR A 1 73 ? -6.175 14.582 -21.373 1.00 72.75 73 THR A C 1
ATOM 570 O O . THR A 1 73 ? -5.735 13.914 -20.451 1.00 72.75 73 THR A O 1
ATOM 573 N N . ALA A 1 74 ? -7.067 14.073 -22.227 1.00 70.00 74 ALA A N 1
ATOM 574 C CA . ALA A 1 74 ? -7.489 12.667 -22.142 1.00 70.00 74 ALA A CA 1
ATOM 575 C C . ALA A 1 74 ? -6.294 11.689 -22.241 1.00 70.00 74 ALA A C 1
ATOM 577 O O . ALA A 1 74 ? -6.268 10.672 -21.561 1.00 70.00 74 ALA A O 1
ATOM 578 N N . ALA A 1 75 ? -5.253 12.065 -22.994 1.00 66.38 75 ALA A N 1
ATOM 579 C CA . ALA A 1 75 ? -4.006 11.308 -23.096 1.00 66.38 75 ALA A CA 1
ATOM 580 C C . ALA A 1 75 ? -3.237 11.214 -21.762 1.00 66.38 75 ALA A C 1
ATOM 582 O O . ALA A 1 75 ? -2.531 10.242 -21.516 1.00 66.38 75 ALA A O 1
ATOM 583 N N . ASP A 1 76 ? -3.380 12.211 -20.885 1.00 66.06 76 ASP A N 1
ATOM 584 C CA . ASP A 1 76 ? -2.747 12.211 -19.565 1.00 66.06 76 ASP A CA 1
ATOM 585 C C . ASP A 1 76 ? -3.378 11.182 -18.613 1.00 66.06 76 ASP A C 1
ATOM 587 O O . ASP A 1 76 ? -2.674 10.628 -17.766 1.00 66.06 76 ASP A O 1
ATOM 591 N N . ASP A 1 77 ? -4.686 10.950 -18.738 1.00 67.38 77 ASP A N 1
ATOM 592 C CA . ASP A 1 77 ? -5.410 9.954 -17.946 1.00 67.38 77 ASP A CA 1
ATOM 593 C C . ASP A 1 77 ? -5.103 8.535 -18.468 1.00 67.38 77 ASP A C 1
ATOM 595 O O . ASP A 1 77 ? -4.850 7.632 -17.672 1.00 67.38 77 ASP A O 1
ATOM 599 N N . GLU A 1 78 ? -4.995 8.365 -19.793 1.00 67.25 78 GLU A N 1
ATOM 600 C CA . GLU A 1 78 ? -4.575 7.106 -20.432 1.00 67.25 78 GLU A CA 1
ATOM 601 C C . GLU A 1 78 ? -3.144 6.691 -20.036 1.00 67.25 78 GLU A C 1
ATOM 603 O O . GLU A 1 78 ? -2.883 5.512 -19.799 1.00 67.25 78 GLU A O 1
ATOM 608 N N . GLU A 1 79 ? -2.203 7.637 -19.926 1.00 67.06 79 GLU A N 1
ATOM 609 C CA . GLU A 1 79 ? -0.841 7.346 -19.450 1.00 67.06 79 GLU A CA 1
ATOM 610 C C . GLU A 1 79 ? -0.814 6.907 -17.976 1.00 67.06 79 GLU A C 1
ATOM 612 O O . GLU A 1 79 ? -0.047 6.014 -17.610 1.00 67.06 79 GLU A O 1
ATOM 617 N N . GLU A 1 80 ? -1.629 7.522 -17.110 1.00 67.88 80 GLU A N 1
ATOM 618 C CA . GLU A 1 80 ? -1.732 7.118 -15.700 1.00 67.88 80 GLU A CA 1
ATOM 619 C C . GLU A 1 80 ? -2.350 5.719 -15.561 1.00 67.88 80 GLU A C 1
ATOM 621 O O . GLU A 1 80 ? -1.871 4.917 -14.754 1.00 67.88 80 GLU A O 1
ATOM 626 N N . GLU A 1 81 ? -3.350 5.399 -16.384 1.00 66.38 81 GLU A N 1
ATOM 627 C CA . GLU A 1 81 ? -3.970 4.074 -16.451 1.00 66.38 81 GLU A CA 1
ATOM 628 C C . GLU A 1 81 ? -2.979 3.008 -16.952 1.00 66.38 81 GLU A C 1
ATOM 630 O O . GLU A 1 81 ? -2.824 1.966 -16.319 1.00 66.38 81 GLU A O 1
ATOM 635 N N . GLN A 1 82 ? -2.182 3.306 -17.983 1.00 63.12 82 GLN A N 1
ATOM 636 C CA . GLN A 1 82 ? -1.126 2.405 -18.471 1.00 63.12 82 GLN A CA 1
ATOM 637 C C . GLN A 1 82 ? -0.026 2.143 -17.430 1.00 63.12 82 GLN A C 1
ATOM 639 O O . GLN A 1 82 ? 0.495 1.028 -17.329 1.00 63.12 82 GLN A O 1
ATOM 644 N N . ILE A 1 83 ? 0.354 3.153 -16.641 1.00 65.75 83 ILE A N 1
ATOM 645 C CA . ILE A 1 83 ? 1.310 2.975 -15.536 1.00 65.75 83 ILE A CA 1
ATOM 646 C C . ILE A 1 83 ? 0.700 2.087 -14.448 1.00 65.75 83 ILE A C 1
ATOM 648 O O . ILE A 1 83 ? 1.384 1.233 -13.884 1.00 65.75 83 ILE A O 1
ATOM 652 N N . HIS A 1 84 ? -0.582 2.279 -14.145 1.00 64.69 84 HIS A N 1
ATOM 653 C CA . HIS A 1 84 ? -1.291 1.447 -13.185 1.00 64.69 84 HIS A CA 1
ATOM 654 C C . HIS A 1 84 ? -1.377 -0.016 -13.653 1.00 64.69 84 HIS A C 1
ATOM 656 O O . HIS A 1 84 ? -1.090 -0.922 -12.868 1.00 64.69 84 HIS A O 1
ATOM 662 N N . ASP A 1 85 ? -1.676 -0.248 -14.930 1.00 61.75 85 ASP A N 1
ATOM 663 C CA . ASP A 1 85 ? -1.764 -1.588 -15.515 1.00 61.75 85 ASP A CA 1
ATOM 664 C C . ASP A 1 85 ? -0.398 -2.278 -15.592 1.00 61.75 85 ASP A C 1
ATOM 666 O O . ASP A 1 85 ? -0.251 -3.403 -15.123 1.00 61.75 85 ASP A O 1
ATOM 670 N N . THR A 1 86 ? 0.655 -1.583 -16.032 1.00 60.97 86 THR A N 1
ATOM 671 C CA . THR A 1 86 ? 2.017 -2.155 -16.031 1.00 60.97 86 THR A CA 1
ATOM 672 C C . THR A 1 86 ? 2.525 -2.513 -14.632 1.00 60.97 86 THR A C 1
ATOM 674 O O . THR A 1 86 ? 3.284 -3.469 -14.478 1.00 60.97 86 THR A O 1
ATOM 677 N N . LEU A 1 87 ? 2.123 -1.778 -13.590 1.00 61.78 87 LEU A N 1
ATOM 678 C CA . LEU A 1 87 ? 2.429 -2.144 -12.202 1.00 61.78 87 LEU A CA 1
ATOM 679 C C . LEU A 1 87 ? 1.616 -3.352 -11.722 1.00 61.78 87 LEU A C 1
ATOM 681 O O . LEU A 1 87 ? 2.110 -4.110 -10.889 1.00 61.78 87 LEU A O 1
ATOM 685 N N . ARG A 1 88 ? 0.396 -3.534 -12.233 1.00 61.78 88 ARG A N 1
ATOM 686 C CA . ARG A 1 88 ? -0.466 -4.680 -11.933 1.00 61.78 88 ARG A CA 1
ATOM 687 C C . ARG A 1 88 ? 0.041 -5.964 -12.589 1.00 61.78 88 ARG A C 1
ATOM 689 O O . ARG A 1 88 ? 0.036 -7.004 -11.939 1.00 61.78 88 ARG A O 1
ATOM 696 N N . ASP A 1 89 ? 0.555 -5.882 -13.811 1.00 59.66 89 ASP A N 1
ATOM 697 C CA . ASP A 1 89 ? 1.115 -7.031 -14.534 1.00 59.66 89 ASP A CA 1
ATOM 698 C C . ASP A 1 89 ? 2.361 -7.613 -13.838 1.00 59.66 89 ASP A C 1
ATOM 700 O O . ASP A 1 89 ? 2.609 -8.819 -13.870 1.00 59.66 89 ASP A O 1
ATOM 704 N N . LEU A 1 90 ? 3.142 -6.781 -13.134 1.00 59.50 90 LEU A N 1
ATOM 705 C CA . LEU A 1 90 ? 4.270 -7.246 -12.310 1.00 59.50 90 LEU A CA 1
ATOM 706 C C . LEU A 1 90 ? 3.825 -8.104 -11.110 1.00 59.50 90 LEU A C 1
ATOM 708 O O . LEU A 1 90 ? 4.625 -8.884 -10.581 1.00 59.50 90 LEU A O 1
ATOM 712 N N . ASP A 1 91 ? 2.569 -7.964 -10.693 1.00 56.84 91 ASP A N 1
ATOM 713 C CA . ASP A 1 91 ? 1.961 -8.649 -9.552 1.00 56.84 91 ASP A CA 1
ATOM 714 C C . ASP A 1 91 ? 1.403 -10.031 -9.928 1.00 56.84 91 ASP A C 1
ATOM 716 O O . ASP A 1 91 ? 1.194 -10.879 -9.060 1.00 56.84 91 ASP A O 1
ATOM 720 N N . GLU A 1 92 ? 1.171 -10.279 -11.221 1.00 63.59 92 GLU A N 1
ATOM 721 C CA . GLU A 1 92 ? 0.483 -11.483 -11.699 1.00 63.59 92 GLU A CA 1
ATOM 722 C C . GLU A 1 92 ? 1.398 -12.714 -11.792 1.00 63.59 92 GLU A C 1
ATOM 724 O O . GLU A 1 92 ? 0.910 -13.845 -11.871 1.00 63.59 92 GLU A O 1
ATOM 729 N N . THR A 1 93 ? 2.721 -12.530 -11.664 1.00 65.38 93 THR A N 1
ATOM 730 C CA . THR A 1 93 ? 3.656 -13.662 -11.568 1.00 65.38 93 THR A CA 1
ATOM 731 C C . THR A 1 93 ? 3.418 -14.449 -10.282 1.00 65.38 93 THR A C 1
ATOM 733 O O . THR A 1 93 ? 3.951 -14.178 -9.202 1.00 65.38 93 THR A O 1
ATOM 736 N N . THR A 1 94 ? 2.563 -15.459 -10.395 1.00 69.38 94 THR A N 1
ATOM 737 C CA . THR A 1 94 ? 2.147 -16.280 -9.265 1.00 69.38 94 THR A CA 1
ATOM 738 C C . THR A 1 94 ? 3.332 -17.143 -8.832 1.00 69.38 94 THR A C 1
ATOM 740 O O . THR A 1 94 ? 4.122 -17.594 -9.662 1.00 69.38 94 THR A O 1
ATOM 743 N N . VAL A 1 95 ? 3.447 -17.468 -7.539 1.00 73.62 95 VAL A N 1
ATOM 744 C CA . VAL A 1 95 ? 4.469 -18.417 -7.041 1.00 73.62 95 VAL A CA 1
ATOM 745 C C . VAL A 1 95 ? 4.475 -19.713 -7.867 1.00 73.62 95 VAL A C 1
ATOM 747 O O . VAL A 1 95 ? 5.533 -20.262 -8.162 1.00 73.62 95 VAL A O 1
ATOM 750 N N . GLY A 1 96 ? 3.301 -20.156 -8.328 1.00 77.62 96 GLY A N 1
ATOM 751 C CA . GLY A 1 96 ? 3.161 -21.294 -9.233 1.00 77.62 96 GLY A CA 1
ATOM 752 C C . GLY A 1 96 ? 3.851 -21.123 -10.591 1.00 77.62 96 GLY A C 1
ATOM 753 O O . GLY A 1 96 ? 4.391 -22.095 -11.105 1.00 77.62 96 GLY A O 1
ATOM 754 N N . GLU A 1 97 ? 3.882 -19.928 -11.176 1.00 79.19 97 GLU A N 1
ATOM 755 C CA . GLU A 1 97 ? 4.601 -19.658 -12.431 1.00 79.19 97 GLU A CA 1
ATOM 756 C C . GLU A 1 97 ? 6.109 -19.626 -12.220 1.00 79.19 97 GLU A C 1
ATOM 758 O O . GLU A 1 97 ? 6.857 -20.156 -13.038 1.00 79.19 97 GLU A O 1
ATOM 763 N N . ILE A 1 98 ? 6.556 -19.091 -11.081 1.00 78.44 98 ILE A N 1
ATOM 764 C CA . ILE A 1 98 ? 7.965 -19.124 -10.685 1.00 78.44 98 ILE A CA 1
ATOM 765 C C . ILE A 1 98 ? 8.417 -20.579 -10.539 1.00 78.44 98 ILE A C 1
ATOM 767 O O . ILE A 1 98 ? 9.409 -20.971 -11.154 1.00 78.44 98 ILE A O 1
ATOM 771 N N . ILE A 1 99 ? 7.654 -21.390 -9.796 1.00 80.25 99 ILE A N 1
ATOM 772 C CA . ILE A 1 99 ? 7.905 -22.826 -9.622 1.00 80.25 99 ILE A CA 1
ATOM 773 C C . ILE A 1 99 ? 7.906 -23.535 -10.980 1.00 80.25 99 ILE A C 1
ATOM 775 O O . ILE A 1 99 ? 8.859 -24.246 -11.282 1.00 80.25 99 ILE A O 1
ATOM 779 N N . ARG A 1 100 ? 6.909 -23.301 -11.843 1.00 80.75 100 ARG A N 1
ATOM 780 C CA . ARG A 1 100 ? 6.884 -23.871 -13.201 1.00 80.75 100 ARG A CA 1
ATOM 781 C C . ARG A 1 100 ? 8.112 -23.455 -14.010 1.00 80.75 100 ARG A C 1
ATOM 783 O O . ARG A 1 100 ? 8.723 -24.313 -14.631 1.00 80.75 100 ARG A O 1
ATOM 790 N N . SER A 1 101 ? 8.521 -22.187 -13.977 1.00 79.56 101 SER A N 1
ATOM 791 C CA . SER A 1 101 ? 9.708 -21.713 -14.704 1.00 79.56 101 SER A CA 1
ATOM 792 C C . SER A 1 101 ? 10.998 -22.377 -14.210 1.00 79.56 101 SER A C 1
ATOM 794 O O . SER A 1 101 ? 11.891 -22.664 -15.007 1.00 79.56 101 SER A O 1
ATOM 796 N N . LEU A 1 102 ? 11.088 -22.648 -12.904 1.00 78.69 102 LEU A N 1
ATOM 797 C CA . LEU A 1 102 ? 12.232 -23.308 -12.286 1.00 78.69 102 LEU A CA 1
ATOM 798 C C . LEU A 1 102 ? 12.250 -24.808 -12.583 1.00 78.69 102 LEU A C 1
ATOM 800 O O . LEU A 1 102 ? 13.323 -25.338 -12.830 1.00 78.69 102 LEU A O 1
ATOM 804 N N . LEU A 1 103 ? 11.087 -25.462 -12.621 1.00 75.81 103 LEU A N 1
ATOM 805 C CA . LEU A 1 103 ? 10.955 -26.878 -12.982 1.00 75.81 103 LEU A CA 1
ATOM 806 C C . LEU A 1 103 ? 11.150 -27.126 -14.486 1.00 75.81 103 LEU A C 1
ATOM 808 O O . LEU A 1 103 ? 11.636 -28.182 -14.880 1.00 75.81 103 LEU A O 1
ATOM 812 N N . VAL A 1 104 ? 10.785 -26.162 -15.339 1.00 79.75 104 VAL A N 1
ATOM 813 C CA . VAL A 1 104 ? 11.011 -26.222 -16.796 1.00 79.75 104 VAL A CA 1
ATOM 814 C C . VAL A 1 104 ? 12.497 -26.051 -17.137 1.00 79.75 104 VAL A C 1
ATOM 816 O O . VAL A 1 104 ? 12.980 -26.643 -18.106 1.00 79.75 104 VAL A O 1
ATOM 819 N N .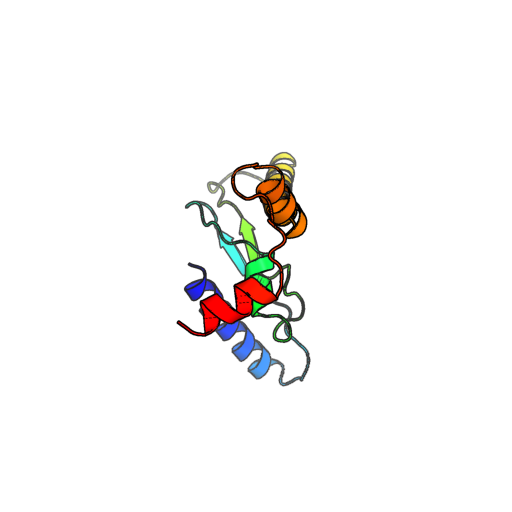 LYS A 1 105 ? 13.251 -25.283 -16.339 1.00 75.75 105 LYS A N 1
ATOM 820 C CA . LYS A 1 105 ? 14.715 -25.237 -16.428 1.00 75.75 105 LYS A CA 1
ATOM 821 C C . LYS A 1 105 ? 15.283 -26.550 -15.877 1.00 75.75 105 LYS A C 1
ATOM 823 O O . LYS A 1 105 ? 15.354 -26.751 -14.671 1.00 75.75 105 LYS A O 1
ATOM 828 N N . LYS A 1 106 ? 15.700 -27.438 -16.783 1.00 59.16 106 LYS A N 1
ATOM 829 C CA . LYS A 1 106 ? 16.185 -28.805 -16.500 1.00 59.16 106 LYS A CA 1
ATOM 830 C C . LYS A 1 106 ? 17.344 -28.909 -15.494 1.00 59.16 106 LYS A C 1
ATOM 832 O O . LYS A 1 106 ? 17.610 -30.005 -15.022 1.00 59.16 106 LYS A O 1
ATOM 837 N N . ASP A 1 107 ? 17.988 -27.800 -15.139 1.00 64.06 107 ASP A N 1
ATOM 838 C CA . ASP A 1 107 ? 19.100 -27.750 -14.180 1.00 64.06 107 ASP A CA 1
ATOM 839 C C . ASP A 1 107 ? 18.667 -27.977 -12.715 1.00 64.06 107 ASP A C 1
ATOM 841 O O . ASP A 1 107 ? 19.517 -28.088 -11.836 1.00 64.06 107 ASP A O 1
ATOM 845 N N . LYS A 1 108 ? 17.355 -28.014 -12.428 1.00 62.44 108 LYS A N 1
ATOM 846 C CA . LYS A 1 108 ? 16.786 -28.282 -11.093 1.00 62.44 108 LYS A CA 1
ATOM 847 C C . LYS A 1 108 ? 15.599 -29.249 -11.160 1.00 62.44 108 LYS A C 1
ATOM 849 O O . LYS A 1 108 ? 14.531 -28.972 -10.611 1.00 62.44 108 LYS A O 1
ATOM 854 N N . ALA A 1 109 ? 15.750 -30.354 -11.886 1.00 65.38 109 ALA A N 1
ATOM 855 C CA . ALA A 1 109 ? 14.757 -31.422 -11.847 1.00 65.38 109 ALA A CA 1
ATOM 856 C C . ALA A 1 109 ? 14.611 -31.939 -10.401 1.00 65.38 109 ALA A C 1
ATOM 858 O O . ALA A 1 109 ? 15.603 -32.154 -9.712 1.00 65.38 109 ALA A O 1
ATOM 859 N N . LEU A 1 110 ? 13.371 -32.087 -9.928 1.00 66.12 110 LEU A N 1
ATOM 860 C CA . LEU A 1 110 ? 13.087 -32.688 -8.625 1.00 66.12 110 LEU A CA 1
ATOM 861 C C . LEU A 1 110 ? 13.385 -34.187 -8.712 1.00 66.12 110 LEU A C 1
ATOM 863 O O . LEU A 1 110 ? 12.639 -34.931 -9.349 1.00 66.12 110 L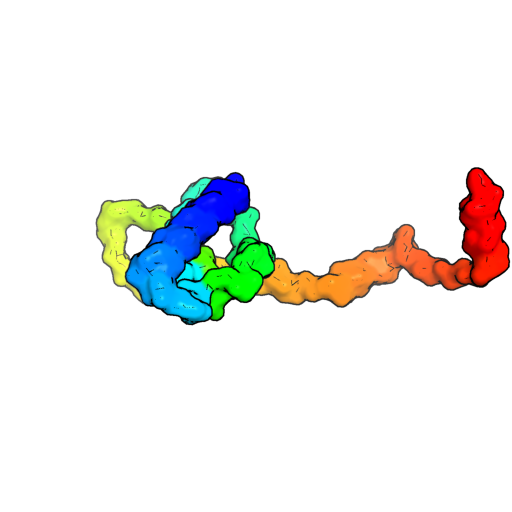EU A O 1
ATOM 867 N N . GLU A 1 111 ? 14.476 -34.616 -8.091 1.00 69.50 111 GLU A N 1
ATOM 868 C CA . GLU A 1 111 ? 14.795 -36.029 -7.914 1.00 69.50 111 GLU A CA 1
ATOM 869 C C . GLU A 1 111 ? 14.064 -36.550 -6.670 1.00 69.50 111 GLU A C 1
ATOM 871 O O . GLU A 1 111 ? 14.087 -35.931 -5.604 1.00 69.50 111 GLU A O 1
ATOM 876 N N . PHE A 1 112 ? 13.339 -37.660 -6.823 1.00 65.62 112 PHE A N 1
ATOM 877 C CA . PHE A 1 112 ? 12.659 -38.318 -5.712 1.00 65.62 112 PHE A CA 1
ATOM 878 C C . PHE A 1 112 ? 13.693 -39.135 -4.935 1.00 65.62 112 PHE A C 1
ATOM 880 O O . PHE A 1 112 ? 14.108 -40.196 -5.398 1.00 65.62 112 PHE A O 1
ATOM 887 N N . PHE A 1 113 ? 14.115 -38.631 -3.776 1.00 64.25 113 PHE A N 1
ATOM 888 C CA . PHE A 1 113 ? 15.022 -39.349 -2.885 1.00 64.25 113 PHE A CA 1
ATOM 889 C C . PHE A 1 113 ? 14.228 -40.278 -1.956 1.00 64.25 113 PHE A C 1
ATOM 891 O O . PHE A 1 113 ? 13.276 -39.824 -1.313 1.00 64.25 113 PHE A O 1
ATOM 898 N N . PRO A 1 114 ? 14.576 -41.573 -1.874 1.00 78.69 114 PRO A N 1
ATOM 899 C CA . PRO A 1 114 ? 13.958 -42.485 -0.922 1.00 78.69 114 PRO A CA 1
ATOM 900 C C . PRO A 1 114 ? 14.303 -42.079 0.520 1.00 78.69 114 PRO A C 1
ATOM 902 O O . PRO A 1 114 ? 15.416 -41.643 0.812 1.00 78.69 114 PRO A O 1
ATOM 905 N N . GLU A 1 115 ? 13.352 -42.259 1.444 1.00 75.94 115 GLU A N 1
ATOM 906 C CA . GLU A 1 115 ? 13.494 -41.875 2.863 1.00 75.94 115 GLU A CA 1
ATOM 907 C C . GLU A 1 115 ? 14.736 -42.474 3.545 1.00 75.94 115 GLU A C 1
ATOM 909 O O . GLU A 1 115 ? 15.265 -41.886 4.487 1.00 75.94 115 GLU A O 1
ATOM 914 N N . SER A 1 116 ? 15.232 -43.613 3.050 1.00 74.56 116 SER A N 1
ATOM 915 C CA . SER A 1 116 ? 16.445 -44.261 3.550 1.00 74.56 116 SER A CA 1
ATOM 916 C C . SER A 1 116 ? 17.694 -43.386 3.429 1.00 74.56 116 SER A C 1
ATOM 918 O O . SER A 1 116 ? 18.516 -43.393 4.336 1.00 74.56 116 SER A O 1
ATOM 920 N N . GLU A 1 117 ? 17.824 -42.616 2.348 1.00 72.31 117 GLU A N 1
ATOM 921 C CA . GLU A 1 117 ? 19.008 -41.780 2.089 1.00 72.31 117 GLU A CA 1
ATOM 922 C C . GLU A 1 117 ? 18.956 -40.464 2.883 1.00 72.31 117 GLU A C 1
ATOM 924 O O . GLU A 1 117 ? 19.979 -39.937 3.315 1.00 72.31 117 GLU A O 1
ATOM 929 N N . ILE A 1 118 ? 17.747 -39.957 3.155 1.00 76.62 118 ILE A N 1
ATOM 930 C CA . ILE A 1 118 ? 17.527 -38.744 3.959 1.00 76.62 118 ILE A CA 1
ATOM 931 C C . ILE A 1 118 ? 17.915 -38.981 5.423 1.00 76.62 118 ILE A C 1
ATOM 933 O O . ILE A 1 118 ? 18.501 -38.105 6.059 1.00 76.62 118 ILE A O 1
ATOM 937 N N . GLY A 1 119 ? 17.596 -40.164 5.960 1.00 76.50 119 GLY A N 1
ATOM 938 C CA . GLY A 1 119 ? 17.948 -40.533 7.332 1.00 76.50 119 GLY A CA 1
ATOM 939 C C . GLY A 1 119 ? 19.458 -40.615 7.565 1.00 76.50 119 GLY A C 1
ATOM 940 O O . GLY A 1 119 ? 19.923 -40.282 8.651 1.00 76.50 119 GLY A O 1
ATOM 941 N N . GLU A 1 120 ? 20.218 -41.004 6.540 1.00 79.75 120 GLU A N 1
ATOM 942 C CA . GLU A 1 120 ? 21.675 -41.121 6.601 1.00 79.75 120 GLU A CA 1
ATOM 943 C C . GLU A 1 120 ? 22.349 -39.737 6.603 1.00 79.75 120 GLU A C 1
ATOM 945 O O . GLU A 1 120 ? 23.156 -39.454 7.486 1.00 79.75 120 GLU A O 1
ATOM 950 N N . ALA A 1 121 ? 21.927 -38.821 5.724 1.00 70.75 121 ALA A N 1
ATOM 951 C CA . ALA A 1 121 ? 22.468 -37.456 5.645 1.00 70.75 121 ALA A CA 1
ATOM 952 C C . ALA A 1 121 ? 22.126 -36.558 6.853 1.00 70.75 121 ALA A C 1
ATOM 954 O O . ALA A 1 121 ? 22.785 -35.550 7.082 1.00 70.75 121 ALA A O 1
ATOM 955 N N . LEU A 1 122 ? 21.081 -36.895 7.615 1.00 71.44 122 LEU A N 1
ATOM 956 C CA . LEU A 1 122 ? 20.726 -36.221 8.874 1.00 71.44 122 LEU A CA 1
ATOM 957 C C . LEU A 1 122 ? 21.522 -36.737 10.080 1.00 71.44 122 LEU A C 1
ATOM 959 O O . LEU A 1 122 ? 21.473 -36.124 11.146 1.00 71.44 122 LEU A O 1
ATOM 963 N N . SER A 1 123 ? 22.183 -37.887 9.931 1.00 74.69 123 SER A N 1
ATOM 964 C CA . SER A 1 123 ? 22.965 -38.525 10.991 1.00 74.69 123 SER A CA 1
ATOM 965 C C . SER A 1 123 ? 24.456 -38.159 10.976 1.00 74.69 123 SER A C 1
ATOM 967 O O . SER A 1 123 ? 25.169 -38.547 11.903 1.00 74.69 123 SER A O 1
ATOM 969 N N . GLU A 1 124 ? 24.901 -37.394 9.972 1.00 51.69 124 GLU A N 1
ATOM 970 C CA . GLU A 1 124 ? 26.234 -36.775 9.855 1.00 51.69 124 GLU A CA 1
ATOM 971 C C . GLU A 1 124 ? 26.192 -35.288 10.252 1.00 51.69 124 GLU A C 1
ATOM 973 O O . GLU A 1 124 ? 27.126 -34.843 10.961 1.00 51.69 124 GLU A O 1
#

Radius of gyration: 22.22 Å; chains: 1; bounding box: 40×69×42 Å

Sequence (124 aa):
VTQFLSDVVDGIIEEAKTTFNSDALPLIRIRVDVTGGVRVHPARFGQLFVGKVANPKEILLFQKKRPTGSRRTAADDEEEEQIHDTLRDLDETTVGEIIRSLLVKKDKALEFFPESEIGEALSE

pLDDT: mean 78.59, std 11.75, range [51.69, 95.12]

Foldseek 3Di:
DLVVVVVVVVVVLVVCCVVPVDPDAAAAADEDACQPPDDDQQQVSLVVCVVRHPCSSHNYQYDHDDDPPDDDDPVRVVVSVVVVVVSVVVVPCDVVVVVVVVCVPVVDPDDDDDPVVVVVVVVD

Organism: NCBI:txid1487602

Secondary structure (DSSP, 8-state):
-HHHHHHHHHHHHHHHHHHH-SSSPPP--EEEE-TT-----HHHHHHTTBTTBS-GGGSEEEEPPPPTTPPP-HHHHHHHHHHHHHHHHTT---HHHHHHHHHHSGGG------HHHHHHHT--

InterPro domains:
  IPR007281 Mre11, DNA-binding [PF04152] (1-123)
  IPR007281 Mre11, DNA-binding [SM01347] (1-124)
  IPR038487 Mre11, capping domain [G3DSA:3.30.110.110] (1-76)